Protein AF-A0AAW6YPC4-F1 (afdb_monomer_lite)

Radius of gyration: 16.86 Å; chains: 1; bounding box: 45×18×41 Å

Sequence (76 aa):
MSHPKLESSSNKEIITEEVGLLKQLLDEATQKLIGSESFDKIEKIVSLSLTDDYTGLKETISALSNEEMVIVSRYF

Structure (mmCIF, N/CA/C/O backbone):
data_AF-A0AAW6YPC4-F1
#
_entry.id   AF-A0AAW6YPC4-F1
#
loop_
_atom_site.group_PDB
_atom_site.id
_atom_site.type_symbol
_atom_site.label_atom_id
_atom_site.label_alt_id
_atom_site.label_comp_id
_atom_site.label_asym_id
_atom_site.label_entity_id
_atom_site.label_seq_id
_atom_site.pdbx_PDB_ins_code
_atom_site.Cartn_x
_atom_site.Cartn_y
_atom_site.Cartn_z
_atom_site.occupancy
_atom_site.B_iso_or_equiv
_atom_site.auth_seq_id
_atom_site.auth_comp_id
_atom_site.auth_asym_id
_atom_site.auth_atom_id
_atom_site.pdbx_PDB_model_num
ATOM 1 N N . MET A 1 1 ? 30.302 -1.498 -29.851 1.00 36.88 1 MET A N 1
ATOM 2 C CA . MET A 1 1 ? 29.723 -2.106 -28.637 1.00 36.88 1 MET A CA 1
ATOM 3 C C . MET A 1 1 ? 30.210 -1.305 -27.444 1.00 36.88 1 MET A C 1
ATOM 5 O O . MET A 1 1 ? 31.377 -1.413 -27.095 1.00 36.88 1 MET A O 1
ATOM 9 N N . SER A 1 2 ? 29.372 -0.425 -26.900 1.00 45.22 2 SER A N 1
ATOM 10 C CA . SER A 1 2 ? 29.722 0.368 -25.718 1.00 45.22 2 SER A CA 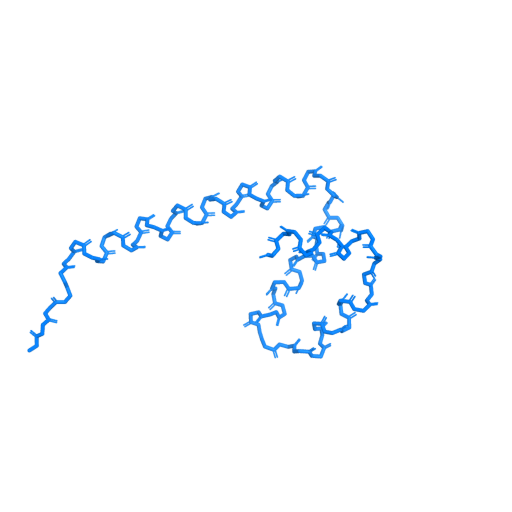1
ATOM 11 C C . SER A 1 2 ? 29.430 -0.472 -24.480 1.00 45.22 2 SER A C 1
ATOM 13 O O . SER A 1 2 ? 28.275 -0.805 -24.231 1.00 45.22 2 SER A O 1
ATOM 15 N N . HIS A 1 3 ? 30.467 -0.855 -23.739 1.00 50.03 3 HIS A N 1
ATOM 16 C CA . HIS A 1 3 ? 30.302 -1.512 -22.446 1.00 50.03 3 HIS A CA 1
ATOM 17 C C . HIS A 1 3 ? 29.609 -0.521 -21.498 1.00 50.03 3 HIS A C 1
ATOM 19 O O . HIS A 1 3 ? 30.132 0.589 -21.339 1.00 50.03 3 HIS A O 1
ATOM 25 N N . PRO A 1 4 ? 28.448 -0.849 -20.897 1.00 54.75 4 PRO A N 1
ATOM 26 C CA . PRO A 1 4 ? 27.918 -0.023 -19.824 1.00 54.75 4 PRO A CA 1
ATOM 27 C C . PRO A 1 4 ? 29.001 0.055 -18.749 1.00 54.75 4 PRO A C 1
ATOM 29 O O . PRO A 1 4 ? 29.568 -0.958 -18.338 1.00 54.75 4 PRO A O 1
ATOM 32 N N . LYS A 1 5 ? 29.383 1.282 -18.401 1.00 53.59 5 LYS A N 1
ATOM 33 C CA . LYS A 1 5 ? 30.498 1.539 -17.498 1.00 53.59 5 LYS A CA 1
ATOM 34 C C . LYS A 1 5 ? 30.150 0.908 -16.148 1.00 53.59 5 LYS A C 1
ATOM 36 O O . LYS A 1 5 ? 29.073 1.187 -15.631 1.00 53.59 5 LYS A O 1
ATOM 41 N N . LEU A 1 6 ? 31.022 0.047 -15.618 1.00 53.41 6 LEU A N 1
ATOM 42 C CA . LEU A 1 6 ? 30.807 -0.717 -14.373 1.00 53.41 6 LEU A CA 1
ATOM 43 C C . LEU A 1 6 ? 30.335 0.170 -13.202 1.00 53.41 6 LEU A C 1
ATOM 45 O O . LEU A 1 6 ? 29.524 -0.254 -12.385 1.00 53.41 6 LEU A O 1
ATOM 49 N N . GLU A 1 7 ? 30.768 1.432 -13.193 1.00 50.38 7 GLU A N 1
ATOM 50 C CA . GLU A 1 7 ? 30.333 2.476 -12.260 1.00 50.38 7 GLU A CA 1
ATOM 51 C C . GLU A 1 7 ? 28.814 2.737 -12.310 1.00 50.38 7 GLU A C 1
ATOM 53 O O . GLU A 1 7 ? 28.180 2.895 -11.273 1.00 50.38 7 GLU A O 1
ATOM 58 N N . SER A 1 8 ? 28.192 2.738 -13.496 1.00 54.44 8 SER A N 1
ATOM 59 C CA . SER A 1 8 ? 26.747 2.964 -13.660 1.00 54.44 8 SER A CA 1
ATOM 60 C C . SER A 1 8 ? 25.896 1.788 -13.176 1.00 54.44 8 SER A C 1
ATOM 62 O O . SER A 1 8 ? 24.788 2.015 -12.694 1.00 54.44 8 SER A O 1
ATOM 64 N N . SER A 1 9 ? 26.387 0.549 -13.288 1.00 58.00 9 SER A N 1
ATOM 65 C CA . SER A 1 9 ? 25.719 -0.627 -12.708 1.00 58.00 9 SER A CA 1
ATOM 66 C C . SER A 1 9 ? 25.775 -0.601 -11.180 1.00 58.00 9 SER A C 1
ATOM 68 O O . SER A 1 9 ? 24.724 -0.702 -10.554 1.00 58.00 9 SER A O 1
ATOM 70 N N . SER A 1 10 ? 26.947 -0.328 -10.591 1.00 59.28 10 SER A N 1
ATOM 71 C CA . SER A 1 10 ? 27.098 -0.225 -9.131 1.00 59.28 10 SER A CA 1
ATOM 72 C C . SER A 1 10 ? 26.258 0.908 -8.541 1.00 59.28 10 SER A C 1
ATOM 74 O O . SER A 1 10 ? 25.616 0.730 -7.510 1.00 59.28 10 SER A O 1
ATOM 76 N N . ASN A 1 11 ? 26.183 2.057 -9.219 1.00 63.59 11 ASN A N 1
ATOM 77 C CA . ASN A 1 11 ? 25.347 3.167 -8.763 1.00 63.59 11 ASN A CA 1
ATOM 78 C C . ASN A 1 11 ? 23.848 2.816 -8.808 1.00 63.59 11 ASN A C 1
ATOM 80 O O . ASN A 1 11 ? 23.088 3.277 -7.964 1.00 63.59 11 ASN A O 1
ATOM 84 N N . LYS A 1 12 ? 23.409 1.996 -9.773 1.00 67.06 12 LYS A N 1
ATOM 85 C CA . LYS A 1 12 ? 22.011 1.552 -9.884 1.00 67.06 12 LYS A CA 1
ATOM 86 C C . LYS A 1 12 ? 21.647 0.511 -8.822 1.00 67.06 12 LYS A C 1
ATOM 88 O O . LYS A 1 12 ? 20.531 0.553 -8.313 1.00 67.06 12 LYS A O 1
ATOM 93 N N . GLU A 1 13 ? 22.570 -0.382 -8.474 1.00 72.19 13 GLU A N 1
ATOM 94 C CA . GLU A 1 13 ? 22.394 -1.340 -7.372 1.00 72.19 13 GLU A CA 1
ATOM 95 C C . GLU A 1 13 ? 22.260 -0.623 -6.023 1.00 72.19 13 GLU A C 1
ATOM 97 O O . GLU A 1 13 ? 21.289 -0.867 -5.312 1.00 72.19 13 GLU A O 1
ATOM 102 N N . ILE A 1 14 ? 23.136 0.346 -5.732 1.00 72.62 14 ILE A N 1
ATOM 103 C CA . ILE A 1 14 ? 23.070 1.150 -4.497 1.00 72.62 14 ILE A CA 1
ATOM 104 C C . ILE A 1 14 ? 21.748 1.930 -4.411 1.00 72.62 14 ILE A C 1
ATOM 106 O O . ILE A 1 14 ? 21.083 1.912 -3.381 1.00 72.62 14 ILE A O 1
ATOM 110 N N . ILE A 1 15 ? 21.314 2.566 -5.508 1.00 76.12 15 ILE A N 1
ATOM 111 C CA . ILE A 1 15 ? 20.022 3.275 -5.546 1.00 76.12 15 ILE A CA 1
ATOM 112 C C . ILE A 1 15 ? 18.851 2.307 -5.314 1.00 76.12 15 ILE A C 1
ATOM 114 O O . ILE A 1 15 ? 17.882 2.667 -4.653 1.00 76.12 15 ILE A O 1
ATOM 118 N N . THR A 1 16 ? 18.922 1.085 -5.846 1.00 83.44 16 THR A N 1
ATOM 119 C CA . THR A 1 16 ? 17.861 0.079 -5.668 1.00 83.44 16 THR A CA 1
ATOM 120 C C . THR A 1 16 ? 17.758 -0.364 -4.209 1.00 83.44 16 THR A C 1
ATOM 122 O O . THR A 1 16 ? 16.651 -0.510 -3.695 1.00 83.44 16 THR A O 1
ATOM 125 N N . GLU A 1 17 ? 18.895 -0.531 -3.532 1.00 85.81 17 GLU A N 1
ATOM 126 C CA . GLU A 1 17 ? 18.950 -0.876 -2.109 1.00 85.81 17 GLU A CA 1
ATOM 127 C C . GLU A 1 17 ? 18.373 0.243 -1.229 1.00 85.81 17 GLU A C 1
ATOM 129 O O . GLU A 1 17 ? 17.493 -0.011 -0.407 1.00 85.81 17 GLU A O 1
ATOM 134 N N . GLU A 1 18 ? 18.776 1.495 -1.463 1.00 86.44 18 GLU A N 1
ATOM 135 C CA . GLU A 1 18 ? 18.280 2.656 -0.709 1.00 86.44 18 GLU A CA 1
ATOM 136 C C . GLU A 1 18 ? 16.769 2.855 -0.884 1.00 86.44 18 GLU A C 1
ATOM 138 O O . GLU A 1 18 ? 16.047 3.077 0.089 1.00 86.44 18 GLU A O 1
ATOM 143 N N . VAL A 1 19 ? 16.259 2.723 -2.114 1.00 88.62 19 VAL A N 1
ATOM 144 C CA . VAL A 1 19 ? 14.814 2.791 -2.387 1.00 88.62 19 VAL A CA 1
ATOM 145 C C . VAL A 1 19 ? 14.069 1.654 -1.679 1.00 88.62 19 VAL A C 1
ATOM 147 O O . VAL A 1 19 ? 12.974 1.875 -1.162 1.00 88.62 19 VAL A O 1
ATOM 150 N N . GLY A 1 20 ? 14.666 0.461 -1.604 1.00 89.19 20 GLY A N 1
ATOM 151 C CA . GLY A 1 20 ? 14.123 -0.666 -0.846 1.00 89.19 20 GLY A CA 1
ATOM 152 C C . GLY A 1 20 ? 14.005 -0.365 0.649 1.00 89.19 20 GLY A C 1
ATOM 153 O O . GLY A 1 20 ? 12.934 -0.545 1.227 1.00 89.19 20 GLY A O 1
ATOM 154 N N . LEU A 1 21 ? 15.069 0.163 1.259 1.00 92.50 21 LEU A N 1
ATOM 155 C CA . LEU A 1 21 ? 15.089 0.532 2.679 1.00 92.50 21 LEU A CA 1
ATOM 156 C C . LEU A 1 21 ? 14.083 1.645 3.002 1.00 92.50 21 LEU A C 1
ATOM 158 O O . LEU A 1 21 ? 13.352 1.558 3.990 1.00 92.50 21 LEU A O 1
ATOM 162 N N . LEU A 1 22 ? 14.004 2.673 2.152 1.00 93.06 22 LEU A N 1
ATOM 163 C CA . LEU A 1 22 ? 13.032 3.759 2.301 1.00 93.06 22 LEU A CA 1
ATOM 164 C C . LEU A 1 22 ? 11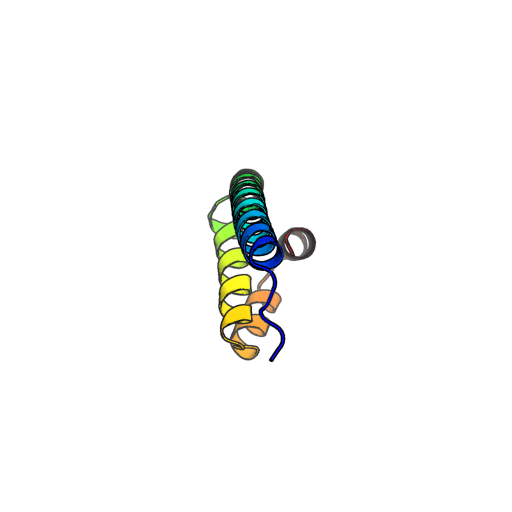.594 3.250 2.193 1.00 93.06 22 LEU A C 1
ATOM 166 O O . LEU A 1 22 ? 10.741 3.665 2.979 1.00 93.06 22 LEU A O 1
ATOM 170 N N .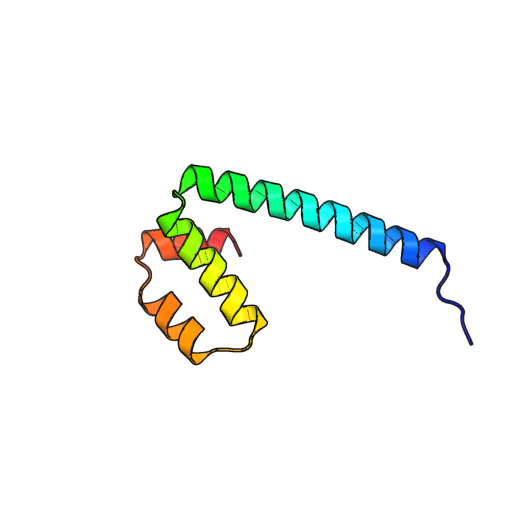 LYS A 1 23 ? 11.331 2.323 1.265 1.00 91.50 23 LYS A N 1
ATOM 171 C CA . LYS A 1 23 ? 10.026 1.673 1.152 1.00 91.50 23 LYS A CA 1
ATOM 172 C C . LYS A 1 23 ? 9.696 0.877 2.414 1.00 91.50 23 LYS A C 1
ATOM 174 O O . LYS A 1 23 ? 8.617 1.056 2.957 1.00 91.50 23 LYS A O 1
ATOM 179 N N . GLN A 1 24 ? 10.621 0.073 2.939 1.00 93.44 24 GLN A N 1
ATOM 180 C CA . GLN A 1 24 ? 10.381 -0.666 4.186 1.00 93.44 24 GLN A CA 1
ATOM 181 C C . GLN A 1 24 ? 10.035 0.265 5.358 1.00 93.44 24 GLN A C 1
ATOM 183 O O . GLN A 1 24 ? 9.102 -0.012 6.109 1.00 93.44 24 GLN A O 1
ATOM 188 N N . LEU A 1 25 ? 10.734 1.396 5.485 1.00 94.69 25 LEU A N 1
ATOM 189 C CA . LEU A 1 25 ? 10.444 2.381 6.526 1.00 94.69 25 LEU A CA 1
ATOM 190 C C . LEU A 1 25 ? 9.051 3.011 6.354 1.00 94.69 25 LEU A C 1
ATOM 192 O O . LEU A 1 25 ? 8.346 3.221 7.344 1.00 94.69 25 LEU A O 1
ATOM 196 N N . LEU A 1 26 ? 8.653 3.308 5.112 1.00 92.88 26 LEU A N 1
ATOM 197 C CA . LEU A 1 26 ? 7.317 3.810 4.788 1.00 92.88 26 LEU A CA 1
ATOM 198 C C . LEU A 1 26 ? 6.235 2.782 5.142 1.00 92.88 26 LEU A C 1
ATOM 200 O O . LEU A 1 26 ? 5.243 3.147 5.777 1.00 92.88 26 LEU A O 1
ATOM 204 N N . ASP A 1 27 ? 6.444 1.517 4.780 1.00 93.81 27 ASP A N 1
ATOM 205 C CA . ASP A 1 27 ? 5.537 0.400 5.053 1.00 93.81 27 ASP A CA 1
ATOM 206 C C . ASP A 1 27 ? 5.336 0.252 6.574 1.00 93.81 27 ASP A C 1
ATOM 208 O O . ASP A 1 27 ? 4.210 0.267 7.077 1.00 93.81 27 ASP A O 1
ATOM 212 N N . GLU A 1 28 ? 6.430 0.235 7.344 1.00 94.12 28 GLU A N 1
ATOM 213 C CA . GLU A 1 28 ? 6.391 0.155 8.807 1.00 94.12 28 GLU A CA 1
ATOM 214 C C . GLU A 1 28 ? 5.700 1.356 9.465 1.00 94.12 28 GLU A C 1
ATOM 216 O O . GLU A 1 28 ? 4.917 1.189 10.408 1.00 94.12 28 GLU A O 1
ATOM 221 N N . ALA A 1 29 ? 6.001 2.575 9.008 1.00 93.19 29 ALA A N 1
ATOM 222 C CA . ALA A 1 29 ? 5.411 3.795 9.550 1.00 93.19 29 ALA A CA 1
ATOM 223 C C . ALA A 1 29 ? 3.908 3.862 9.258 1.00 93.19 29 ALA A C 1
ATOM 225 O O . ALA A 1 29 ? 3.115 4.195 10.142 1.00 93.19 29 ALA A O 1
ATOM 226 N N . THR A 1 30 ? 3.516 3.490 8.040 1.00 91.38 30 THR A N 1
ATOM 227 C CA . THR A 1 30 ? 2.119 3.468 7.609 1.00 91.38 30 THR A CA 1
ATOM 228 C C . THR A 1 30 ? 1.348 2.417 8.395 1.00 91.38 30 THR A C 1
ATOM 230 O O . THR A 1 30 ? 0.335 2.752 9.004 1.00 91.38 30 THR A O 1
ATOM 233 N N . GLN A 1 31 ? 1.863 1.187 8.501 1.00 93.69 31 GLN A N 1
ATOM 234 C CA . GLN A 1 31 ? 1.234 0.125 9.289 1.00 93.69 31 GLN A CA 1
ATOM 235 C C . GLN A 1 31 ? 1.030 0.532 10.758 1.00 93.69 31 GLN A C 1
ATOM 237 O O . GLN A 1 31 ? -0.026 0.262 11.331 1.00 93.69 31 GLN A O 1
ATOM 242 N N . LYS A 1 32 ? 2.001 1.221 11.376 1.00 93.12 32 LYS A N 1
ATOM 243 C CA . LYS A 1 32 ? 1.859 1.739 12.750 1.00 93.12 32 LYS A CA 1
ATOM 244 C C . LYS A 1 32 ? 0.779 2.815 12.875 1.00 93.12 32 LYS A C 1
ATOM 246 O O . LYS A 1 32 ? 0.162 2.916 13.931 1.00 93.12 32 LYS A O 1
ATOM 251 N N . LEU A 1 33 ? 0.564 3.616 11.832 1.00 90.00 33 LEU A N 1
ATOM 252 C CA . LEU A 1 33 ? -0.411 4.706 11.831 1.00 90.00 33 LEU A CA 1
ATOM 253 C C . LEU A 1 33 ? -1.851 4.208 11.646 1.00 90.00 33 LEU A C 1
ATOM 255 O O . LEU A 1 33 ? -2.756 4.732 12.291 1.00 90.00 33 LEU A O 1
ATOM 259 N N . ILE A 1 34 ? -2.065 3.230 10.762 1.00 88.94 34 ILE A N 1
ATOM 260 C CA . ILE A 1 34 ? -3.413 2.842 10.295 1.00 88.94 34 ILE A CA 1
ATOM 261 C C . ILE A 1 34 ? -3.840 1.437 10.734 1.00 88.94 34 ILE A C 1
ATOM 263 O O . ILE A 1 34 ? -4.984 1.036 10.506 1.00 88.94 34 ILE A O 1
ATOM 267 N N . GLY A 1 35 ? -2.927 0.699 11.369 1.00 91.81 35 GLY A N 1
ATOM 268 C CA . GLY A 1 35 ? -3.108 -0.693 11.762 1.00 91.81 35 GLY A CA 1
ATOM 269 C C . GLY A 1 35 ? -2.935 -1.672 10.598 1.00 91.81 35 GLY A C 1
ATOM 270 O O . GLY A 1 35 ? -3.067 -1.317 9.427 1.00 91.81 35 GLY A O 1
ATOM 271 N N . SER A 1 36 ? -2.658 -2.935 10.928 1.00 89.69 36 SER A N 1
ATOM 272 C CA . SER A 1 36 ? -2.402 -3.976 9.925 1.00 89.69 36 SER A CA 1
ATOM 273 C C . SER A 1 36 ? -3.600 -4.249 9.011 1.00 89.69 36 SER A C 1
ATOM 275 O O . SER A 1 36 ? -3.394 -4.494 7.833 1.00 89.69 36 SER A O 1
ATOM 277 N N . GLU A 1 37 ? -4.841 -4.150 9.498 1.00 87.38 37 GLU A N 1
ATOM 278 C CA . GLU A 1 37 ? -6.034 -4.421 8.674 1.00 87.38 37 GLU A CA 1
ATOM 279 C C . GLU A 1 37 ? -6.201 -3.409 7.525 1.00 87.38 37 GLU A C 1
ATOM 281 O O . GLU A 1 37 ? -6.447 -3.791 6.382 1.00 87.38 37 GLU A O 1
ATOM 286 N N . SER A 1 38 ? -6.016 -2.115 7.804 1.00 87.12 38 SER A N 1
ATOM 287 C CA . SER A 1 38 ? -6.073 -1.067 6.776 1.00 87.12 38 SER A CA 1
ATOM 288 C C . SER A 1 38 ? -4.850 -1.115 5.857 1.00 87.12 38 SER A C 1
ATOM 290 O O . SER A 1 38 ? -4.949 -0.807 4.670 1.00 87.12 38 SER A O 1
ATOM 292 N N . PHE A 1 39 ? -3.694 -1.518 6.394 1.00 92.69 39 PHE A N 1
ATOM 293 C CA . PHE A 1 39 ? -2.464 -1.676 5.622 1.00 92.69 39 PHE A CA 1
ATOM 294 C C . PHE A 1 39 ? -2.533 -2.854 4.638 1.00 92.69 39 PHE A C 1
ATOM 296 O O . PHE A 1 39 ? -2.077 -2.721 3.506 1.00 92.69 39 PHE A O 1
ATOM 303 N N . ASP A 1 40 ? -3.202 -3.951 4.999 1.00 92.12 40 ASP A N 1
ATOM 304 C CA . ASP A 1 40 ? -3.421 -5.109 4.117 1.00 92.12 40 ASP A CA 1
ATOM 305 C C . ASP A 1 40 ? -4.136 -4.706 2.811 1.00 92.12 40 ASP A C 1
ATOM 307 O O . ASP A 1 40 ? -3.811 -5.176 1.720 1.00 92.12 40 ASP A O 1
ATOM 311 N N . LYS A 1 41 ? -5.049 -3.727 2.886 1.00 90.69 41 LYS A N 1
ATOM 312 C CA . LYS A 1 41 ? -5.709 -3.158 1.700 1.00 90.69 41 LYS A CA 1
ATOM 313 C C . LYS A 1 41 ? -4.724 -2.421 0.791 1.00 90.69 41 LYS A C 1
ATOM 315 O O . LYS A 1 41 ? -4.835 -2.536 -0.427 1.00 90.69 41 LYS A O 1
ATOM 320 N N . ILE A 1 42 ? -3.758 -1.695 1.357 1.00 91.38 42 ILE A N 1
ATOM 321 C CA . ILE A 1 42 ? -2.693 -1.029 0.593 1.00 91.38 42 ILE A CA 1
ATOM 322 C C . ILE A 1 42 ? -1.824 -2.079 -0.105 1.00 91.38 42 ILE A C 1
ATOM 324 O O . ILE A 1 42 ? -1.620 -1.986 -1.315 1.00 91.38 42 ILE A O 1
ATOM 328 N N . GLU A 1 43 ? -1.378 -3.112 0.614 1.00 91.69 43 GLU A N 1
ATOM 329 C CA . GLU A 1 43 ? -0.585 -4.205 0.034 1.00 91.69 43 GLU A CA 1
ATOM 330 C C . GLU A 1 43 ? -1.333 -4.937 -1.084 1.00 91.69 43 G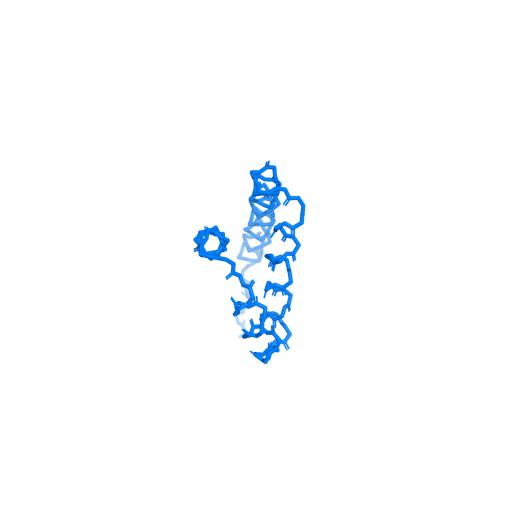LU A C 1
ATOM 332 O O . GLU A 1 43 ? -0.756 -5.274 -2.124 1.00 91.69 43 GLU A O 1
ATOM 337 N N . LYS A 1 44 ? -2.645 -5.121 -0.917 1.00 91.56 44 LYS A N 1
ATOM 338 C CA . LYS A 1 44 ? -3.510 -5.701 -1.942 1.00 91.56 44 LYS A CA 1
ATOM 339 C C . LYS A 1 44 ? -3.587 -4.821 -3.190 1.00 91.56 44 LYS A C 1
ATOM 341 O O . LYS A 1 44 ? -3.474 -5.341 -4.296 1.00 91.56 44 LYS A O 1
ATOM 346 N N . ILE A 1 45 ? -3.719 -3.502 -3.038 1.00 91.19 45 ILE A N 1
ATOM 347 C CA . ILE A 1 45 ? -3.720 -2.547 -4.162 1.00 91.19 45 ILE A CA 1
ATOM 348 C C . ILE A 1 45 ? -2.364 -2.554 -4.883 1.00 91.19 45 ILE A C 1
ATOM 350 O O . ILE A 1 45 ? -2.338 -2.600 -6.114 1.00 91.19 45 ILE A O 1
ATOM 354 N N . VAL A 1 46 ? -1.243 -2.571 -4.147 1.00 89.56 46 VAL A N 1
ATOM 355 C CA . VAL A 1 46 ? 0.109 -2.698 -4.727 1.00 89.56 46 VAL A CA 1
ATOM 356 C C . VAL A 1 46 ? 0.214 -3.991 -5.537 1.00 89.56 46 VAL A C 1
ATOM 358 O O . VAL A 1 46 ? 0.613 -3.963 -6.699 1.00 89.56 46 VAL A O 1
ATOM 361 N N . SER A 1 47 ? -0.187 -5.117 -4.946 1.00 91.25 47 SER A N 1
ATOM 362 C CA . SER A 1 47 ? -0.096 -6.438 -5.575 1.00 91.25 47 SER A CA 1
ATOM 363 C C . SER A 1 47 ? -0.933 -6.524 -6.852 1.00 91.25 47 SER A C 1
ATOM 365 O O . SER A 1 47 ? -0.428 -6.959 -7.881 1.00 91.25 47 SER A O 1
ATOM 367 N N . LEU A 1 48 ? -2.180 -6.044 -6.814 1.00 90.44 48 LEU A N 1
ATOM 368 C CA . LEU A 1 48 ? -3.075 -6.022 -7.978 1.00 90.44 48 LEU A CA 1
ATOM 369 C C . LEU A 1 48 ? -2.553 -5.110 -9.097 1.00 90.44 48 LEU A C 1
ATOM 371 O O . LEU A 1 48 ? -2.723 -5.422 -10.275 1.00 90.44 48 LEU A O 1
ATOM 375 N N . SER A 1 49 ? -1.880 -4.014 -8.732 1.00 85.31 49 SER A N 1
ATOM 376 C CA . SER A 1 49 ? -1.242 -3.103 -9.690 1.00 85.31 49 SER A CA 1
ATOM 377 C C . SER A 1 49 ? -0.030 -3.741 -10.379 1.00 85.31 49 SER A C 1
ATOM 379 O O . SER A 1 49 ? 0.232 -3.447 -11.540 1.00 85.31 49 SER A O 1
ATOM 381 N N . LEU A 1 50 ? 0.694 -4.634 -9.694 1.00 86.94 50 LEU A N 1
ATOM 382 C CA . LEU A 1 50 ? 1.816 -5.389 -10.268 1.00 86.94 50 LEU A CA 1
ATOM 383 C C . LEU A 1 50 ? 1.363 -6.539 -11.176 1.00 86.94 50 LEU A C 1
ATOM 385 O O . LEU A 1 50 ? 2.121 -6.961 -12.046 1.00 86.94 50 LEU A O 1
ATOM 389 N N . THR A 1 51 ? 0.155 -7.064 -10.963 1.00 89.06 51 THR A N 1
ATOM 390 C CA . THR A 1 51 ? -0.417 -8.156 -11.765 1.00 89.06 51 THR A CA 1
ATOM 391 C C . THR A 1 51 ? -1.316 -7.671 -12.905 1.00 89.06 51 THR A C 1
ATOM 393 O O . THR A 1 51 ? -1.967 -8.502 -13.533 1.00 89.06 51 THR A O 1
ATOM 396 N N . ASP A 1 52 ? -1.385 -6.355 -13.157 1.00 86.00 52 ASP A N 1
ATOM 397 C CA . ASP A 1 52 ? -2.276 -5.730 -14.152 1.00 86.00 52 ASP A CA 1
ATOM 398 C C . ASP A 1 52 ? -3.765 -6.127 -13.982 1.00 86.00 52 ASP A C 1
ATOM 400 O O . ASP A 1 52 ? -4.548 -6.131 -14.936 1.00 86.00 52 ASP A O 1
ATOM 404 N N . ASP A 1 53 ? -4.195 -6.451 -12.755 1.00 88.56 53 ASP A N 1
ATOM 405 C CA . ASP A 1 53 ? -5.571 -6.883 -12.483 1.00 88.56 53 ASP A CA 1
ATOM 406 C C . ASP A 1 53 ? -6.474 -5.675 -12.194 1.00 88.56 53 ASP A C 1
ATOM 408 O O . ASP A 1 53 ? -6.832 -5.357 -11.059 1.00 88.56 53 ASP A O 1
ATOM 412 N N . TYR A 1 54 ? -6.838 -4.956 -13.257 1.00 86.06 54 TYR A N 1
ATOM 413 C CA . TYR A 1 54 ? -7.621 -3.718 -13.157 1.00 86.06 54 TYR A CA 1
ATOM 414 C C . TYR A 1 54 ? -9.039 -3.932 -12.607 1.00 86.06 54 TYR A C 1
ATOM 416 O O . TYR A 1 54 ? -9.615 -3.014 -12.017 1.00 86.06 54 TYR A O 1
ATOM 424 N N . THR A 1 55 ? -9.609 -5.127 -12.781 1.00 88.31 55 THR A N 1
ATOM 425 C CA . THR A 1 55 ? -10.931 -5.468 -12.241 1.00 88.31 55 THR A CA 1
AT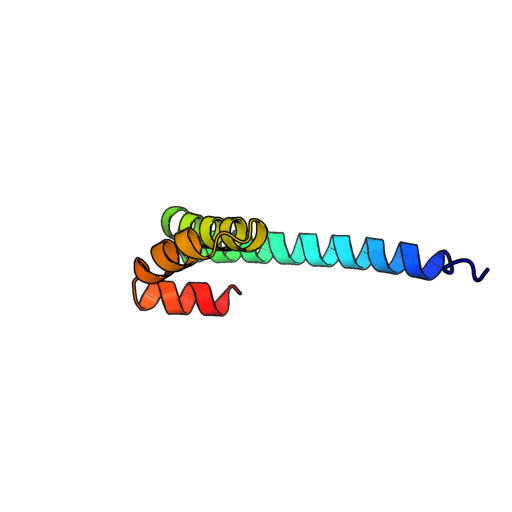OM 426 C C . THR A 1 55 ? -10.881 -5.568 -10.71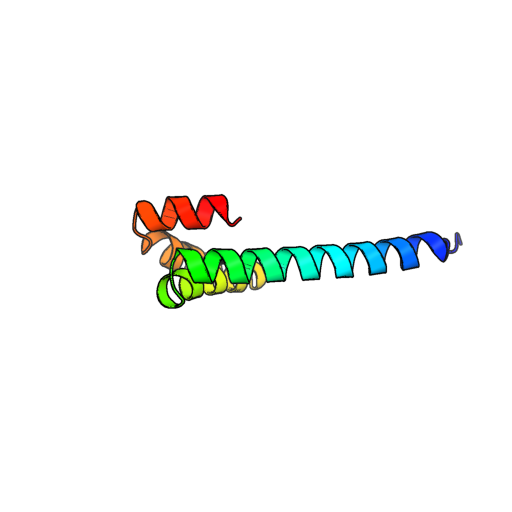9 1.00 88.31 55 THR A C 1
ATOM 428 O O . THR A 1 55 ? -11.611 -4.839 -10.045 1.00 88.31 55 THR A O 1
ATOM 431 N N . GLY A 1 56 ? -9.974 -6.381 -10.169 1.00 88.00 56 GLY A N 1
ATOM 432 C CA . GLY A 1 56 ? -9.799 -6.517 -8.728 1.00 88.00 56 GLY A CA 1
ATOM 433 C C . GLY A 1 56 ? -9.291 -5.233 -8.081 1.00 88.00 56 GLY A C 1
ATOM 434 O O . GLY A 1 56 ? -9.700 -4.903 -6.964 1.00 88.00 56 GLY A O 1
ATOM 435 N N . LEU A 1 57 ? -8.464 -4.454 -8.788 1.00 89.25 57 LEU A N 1
ATOM 436 C CA . LEU A 1 57 ? -8.030 -3.133 -8.333 1.00 89.25 57 LEU A CA 1
ATOM 437 C C . LEU A 1 57 ? -9.230 -2.193 -8.158 1.00 89.25 57 LEU A C 1
ATOM 439 O O . LEU A 1 57 ? -9.380 -1.560 -7.113 1.00 89.25 57 LEU A O 1
ATOM 443 N N . LYS A 1 58 ? -10.123 -2.137 -9.153 1.00 89.00 58 LYS A N 1
ATOM 444 C CA . LYS A 1 58 ? -11.319 -1.290 -9.111 1.00 89.00 58 LYS A CA 1
ATOM 445 C C . LYS A 1 58 ? -12.278 -1.707 -8.000 1.00 89.00 58 LYS A C 1
ATOM 447 O O . LYS A 1 58 ? -12.806 -0.832 -7.314 1.00 89.00 58 LYS A O 1
ATOM 452 N N . GLU A 1 59 ? -12.501 -3.005 -7.808 1.00 91.50 59 GLU A N 1
ATOM 453 C CA . GLU A 1 59 ? -13.322 -3.506 -6.698 1.00 91.50 59 GLU A CA 1
ATOM 454 C C . GLU A 1 59 ? -12.714 -3.141 -5.341 1.00 91.50 59 GLU A C 1
ATOM 456 O O . GLU A 1 59 ? -13.420 -2.638 -4.468 1.00 91.50 59 GLU A O 1
ATOM 461 N N . THR A 1 60 ? -11.397 -3.307 -5.191 1.00 89.62 60 THR A N 1
ATOM 462 C CA . THR A 1 60 ? -10.686 -2.989 -3.945 1.00 89.62 60 THR A CA 1
ATOM 463 C C . THR A 1 60 ? -10.755 -1.495 -3.628 1.00 89.62 60 THR A C 1
ATOM 465 O O . THR A 1 60 ? -11.088 -1.133 -2.505 1.00 89.62 60 THR A O 1
ATOM 468 N N . ILE A 1 61 ? -10.525 -0.621 -4.616 1.00 89.06 61 ILE A N 1
ATOM 469 C CA . ILE A 1 61 ? -10.622 0.839 -4.444 1.00 89.06 61 ILE A CA 1
ATOM 470 C C . ILE A 1 61 ? -12.062 1.270 -4.139 1.00 89.06 61 ILE A C 1
ATOM 472 O O . ILE A 1 61 ? -12.278 2.140 -3.300 1.00 89.06 61 ILE A O 1
ATOM 476 N N . SER A 1 62 ? -13.061 0.652 -4.777 1.00 90.06 62 SER A N 1
ATOM 477 C CA . SER A 1 62 ? -14.476 1.000 -4.565 1.00 90.06 62 SER A CA 1
ATOM 478 C C . SER A 1 62 ? -14.988 0.626 -3.169 1.00 90.06 62 SER A C 1
ATOM 480 O O . SER A 1 62 ? -15.999 1.167 -2.729 1.00 90.06 62 SER A O 1
ATOM 482 N N . ALA A 1 63 ? -14.311 -0.299 -2.485 1.00 90.19 63 ALA A N 1
ATOM 483 C CA . ALA A 1 63 ? -14.636 -0.726 -1.128 1.00 90.19 63 ALA A CA 1
ATOM 484 C C . ALA A 1 63 ? -13.947 0.115 -0.033 1.00 90.19 63 ALA A C 1
ATOM 486 O O . ALA A 1 63 ? -14.195 -0.120 1.150 1.00 90.19 63 ALA A O 1
ATOM 487 N N . LEU A 1 64 ? -13.080 1.068 -0.399 1.00 90.50 64 LEU A N 1
ATOM 488 C CA . LEU A 1 64 ? -12.411 1.950 0.558 1.00 90.50 64 LEU A CA 1
ATOM 489 C C . LEU A 1 64 ? -13.367 3.020 1.087 1.00 90.50 64 LEU A C 1
ATOM 491 O O . LEU A 1 64 ? -14.111 3.655 0.338 1.00 90.50 64 LEU A O 1
ATOM 495 N N . SER A 1 65 ? -13.279 3.288 2.386 1.00 91.25 65 SER A N 1
ATOM 496 C CA . SER A 1 65 ? -13.899 4.468 2.988 1.00 91.25 65 SER A CA 1
ATOM 497 C C . SER A 1 65 ? -13.180 5.743 2.530 1.00 91.25 65 SER A C 1
ATOM 499 O O . SER A 1 65 ? -12.011 5.707 2.152 1.00 91.25 65 SER A O 1
ATOM 501 N N . ASN A 1 66 ? -13.830 6.906 2.633 1.00 89.75 66 ASN A N 1
ATOM 502 C CA . ASN A 1 66 ? -13.195 8.187 2.279 1.00 89.75 66 ASN A CA 1
ATOM 503 C C . ASN A 1 66 ? -11.889 8.446 3.051 1.00 89.75 66 ASN A C 1
ATOM 505 O O . ASN A 1 66 ? -10.928 8.959 2.486 1.00 89.75 66 ASN A O 1
ATOM 509 N N . GLU A 1 67 ? -11.837 8.080 4.332 1.00 88.88 67 GLU A N 1
ATOM 510 C CA . GLU A 1 67 ? -10.632 8.230 5.156 1.00 88.88 67 GLU A CA 1
ATOM 511 C C . GLU A 1 67 ? -9.499 7.318 4.666 1.00 88.88 67 GLU A C 1
ATOM 513 O O . GLU A 1 67 ? -8.357 7.756 4.527 1.00 88.88 67 GLU A O 1
ATOM 518 N N . GLU A 1 68 ? -9.829 6.075 4.313 1.00 88.88 68 GLU A N 1
ATOM 519 C CA . GLU A 1 68 ? -8.881 5.106 3.759 1.00 88.88 68 GLU A CA 1
ATOM 520 C C . GLU A 1 68 ? -8.380 5.543 2.379 1.00 88.88 68 GLU A C 1
ATOM 522 O O . GLU A 1 68 ? -7.190 5.451 2.104 1.00 88.88 68 GLU A O 1
ATOM 527 N N . MET A 1 69 ? -9.253 6.102 1.538 1.00 90.56 69 MET A N 1
ATOM 528 C CA . MET A 1 69 ? -8.901 6.656 0.228 1.00 90.56 69 MET A CA 1
ATOM 529 C C . MET A 1 69 ? -7.840 7.759 0.346 1.00 90.56 69 MET A C 1
ATOM 531 O O . MET A 1 69 ? -6.879 7.783 -0.423 1.00 90.56 69 MET A O 1
ATOM 535 N N . VAL A 1 70 ? -7.973 8.654 1.334 1.00 90.81 70 VAL A N 1
ATOM 536 C CA . VAL A 1 70 ? -6.983 9.714 1.589 1.00 90.81 70 VAL A CA 1
ATOM 537 C C . VAL A 1 70 ? -5.641 9.114 2.000 1.00 90.81 70 VAL A C 1
ATOM 539 O O . VAL A 1 70 ? -4.602 9.552 1.509 1.00 90.81 70 VAL A O 1
ATOM 542 N N . ILE A 1 71 ? -5.645 8.105 2.868 1.00 88.75 71 ILE A N 1
ATOM 543 C CA . ILE A 1 71 ? -4.428 7.421 3.321 1.00 88.75 71 ILE A CA 1
ATOM 544 C C . ILE A 1 71 ? -3.742 6.712 2.150 1.00 88.75 71 ILE A C 1
ATOM 546 O O . ILE A 1 71 ? -2.560 6.941 1.907 1.00 88.75 71 ILE A O 1
ATOM 550 N N . VAL A 1 72 ? -4.492 5.908 1.394 1.00 88.50 72 VAL A N 1
ATOM 551 C CA . VAL A 1 72 ? -4.008 5.176 0.218 1.00 88.50 72 VAL A CA 1
ATOM 552 C C . VAL A 1 72 ? -3.398 6.151 -0.791 1.00 88.50 72 VAL A C 1
ATOM 554 O O . VAL A 1 72 ? -2.274 5.948 -1.232 1.00 88.50 72 VAL A O 1
ATOM 557 N N . SER A 1 73 ? -4.074 7.266 -1.086 1.00 89.31 73 SER A N 1
ATOM 558 C CA . SER A 1 73 ? -3.569 8.282 -2.024 1.00 89.31 73 SER A CA 1
ATOM 559 C C . SER A 1 73 ? -2.292 9.002 -1.577 1.00 89.31 73 SER A C 1
ATOM 561 O O . SER A 1 73 ? -1.629 9.607 -2.406 1.00 89.31 73 SER A O 1
ATOM 563 N N . ARG A 1 74 ? -1.978 8.998 -0.274 1.00 90.56 74 ARG A N 1
ATOM 564 C CA . ARG A 1 74 ? -0.738 9.578 0.271 1.00 90.56 74 ARG A CA 1
ATOM 565 C C . ARG A 1 74 ? 0.405 8.576 0.325 1.00 90.56 74 ARG A C 1
ATOM 567 O O . ARG A 1 74 ? 1.555 8.988 0.435 1.00 90.56 74 ARG A O 1
ATOM 574 N N . TYR A 1 75 ? 0.068 7.293 0.373 1.00 91.25 75 TYR A N 1
ATOM 575 C CA . TYR A 1 75 ? 1.037 6.213 0.412 1.00 91.25 75 TYR A CA 1
ATOM 576 C C . TYR A 1 75 ? 1.661 5.966 -0.968 1.00 91.25 75 TYR A C 1
ATOM 578 O O . TYR A 1 75 ? 2.864 5.730 -1.052 1.00 91.25 75 TYR A O 1
ATOM 586 N N . PHE A 1 76 ? 0.843 6.024 -2.023 1.00 87.31 76 PHE A N 1
ATOM 587 C CA . PHE A 1 76 ? 1.278 5.970 -3.422 1.00 87.31 76 PHE A CA 1
ATOM 588 C C . PHE A 1 76 ? 1.779 7.330 -3.919 1.00 87.31 76 PHE A C 1
ATOM 590 O O . PHE A 1 76 ? 2.723 7.329 -4.741 1.00 87.31 76 PHE A O 1
#

Secondary structure (DSSP, 8-state):
--PPPHHHHHHHHHHHHHHHHHHHHHHHHHHHHHHHHHHHHHHHHHHHHHTT-HHHHHHHHHT--HHHHHHHHHH-

Organism: NCBI:txid197614

pLDDT: mean 83.67, std 13.8, range [36.88, 94.69]

Foldseek 3Di:
DDDPPVVVVVVVVVVVVVVVVVLVVLLVVLCVVPPPVLSVLLVVLVVCVVVVVVVVNVVSQVPDDPVSNVSSVVSD